Protein AF-A0A955NKZ8-F1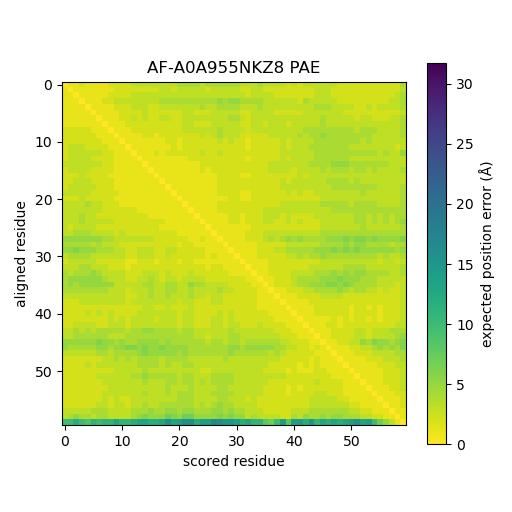 (afdb_monomer)

pLDDT: mean 96.68, std 2.47, range [82.31, 98.44]

Radius of gyration: 14.92 Å; Cα contacts (8 Å, |Δi|>4): 15; chains: 1; bounding box: 31×32×31 Å

Structure (mmCIF, N/CA/C/O backbone):
data_AF-A0A955NKZ8-F1
#
_entry.id   AF-A0A955NKZ8-F1
#
loop_
_atom_site.group_PDB
_atom_site.id
_atom_site.type_symbol
_atom_site.label_atom_id
_atom_site.label_alt_id
_atom_site.label_comp_id
_atom_site.label_asym_id
_atom_site.label_entity_id
_atom_site.label_seq_id
_atom_site.pdbx_PDB_ins_code
_atom_site.Cartn_x
_atom_site.Cartn_y
_atom_site.Cartn_z
_atom_site.occupancy
_atom_site.B_iso_or_equiv
_atom_site.auth_seq_id
_atom_site.auth_comp_id
_atom_site.auth_asym_id
_atom_site.auth_atom_id
_atom_site.pdbx_PDB_model_num
ATOM 1 N N . TYR A 1 1 ? -1.774 -7.552 7.134 1.00 95.25 1 TYR A N 1
ATOM 2 C CA . TYR A 1 1 ? -2.003 -8.995 7.304 1.00 95.25 1 TYR A CA 1
ATOM 3 C C . TYR A 1 1 ? -1.699 -9.710 6.001 1.00 95.25 1 TYR A C 1
ATOM 5 O O . TYR A 1 1 ? -1.919 -9.115 4.953 1.00 95.25 1 TYR A O 1
ATOM 13 N N . LEU A 1 2 ? -1.220 -10.948 6.066 1.00 98.12 2 LEU A N 1
ATOM 14 C CA . LEU A 1 2 ? -1.051 -11.850 4.924 1.00 98.12 2 LEU A CA 1
ATOM 15 C C . LEU A 1 2 ? -1.486 -13.244 5.378 1.00 98.12 2 LEU A C 1
ATOM 17 O O . LEU A 1 2 ? -1.041 -13.694 6.426 1.00 98.12 2 LEU A O 1
ATOM 21 N N . ASN A 1 3 ? -2.386 -13.896 4.638 1.00 98.00 3 ASN A N 1
ATOM 22 C CA . ASN A 1 3 ? -2.929 -15.219 4.991 1.00 98.00 3 ASN A CA 1
ATOM 23 C C . ASN A 1 3 ? -3.448 -15.341 6.442 1.00 98.00 3 ASN A C 1
ATOM 25 O O . ASN A 1 3 ? -3.336 -16.394 7.052 1.00 98.00 3 ASN A O 1
ATOM 29 N N . GLY A 1 4 ? -4.027 -14.267 6.990 1.00 97.94 4 GLY A N 1
ATOM 30 C CA . GLY A 1 4 ? -4.573 -14.239 8.354 1.00 97.94 4 GLY A CA 1
ATOM 31 C C . GLY A 1 4 ? -3.625 -13.704 9.431 1.00 97.94 4 GLY A C 1
ATOM 32 O O . GLY A 1 4 ? -4.102 -13.335 10.497 1.00 97.94 4 GLY A O 1
ATOM 33 N N . GLU A 1 5 ? -2.333 -13.535 9.140 1.00 98.44 5 GLU A N 1
ATOM 34 C CA . GLU A 1 5 ? -1.322 -13.165 10.143 1.00 98.44 5 GLU A CA 1
ATOM 35 C C . GLU A 1 5 ? -0.907 -11.690 10.074 1.00 98.44 5 GLU A C 1
ATOM 37 O O . GLU A 1 5 ? -0.779 -11.114 8.983 1.00 98.44 5 GLU A O 1
ATOM 42 N N . LEU A 1 6 ? -0.683 -11.053 11.232 1.00 98.06 6 LEU A N 1
ATOM 43 C CA . LEU A 1 6 ? -0.169 -9.681 11.308 1.00 98.06 6 LEU A CA 1
ATOM 44 C C . LEU A 1 6 ? 1.330 -9.673 10.979 1.00 98.06 6 LEU A C 1
ATOM 46 O O . LEU A 1 6 ? 2.139 -10.186 11.738 1.00 98.06 6 LEU A O 1
ATOM 50 N N . VAL A 1 7 ? 1.698 -9.045 9.860 1.00 98.31 7 VAL A N 1
ATOM 51 C CA . VAL A 1 7 ? 3.097 -9.009 9.392 1.00 98.31 7 VAL A CA 1
ATOM 52 C C . VAL A 1 7 ? 3.835 -7.754 9.869 1.00 98.31 7 VAL A C 1
ATOM 54 O O . VAL A 1 7 ? 4.995 -7.829 10.254 1.00 98.31 7 VAL A O 1
ATOM 57 N N . VAL A 1 8 ? 3.180 -6.588 9.833 1.00 97.31 8 VAL A N 1
ATOM 58 C CA . VAL A 1 8 ? 3.776 -5.291 10.192 1.00 97.31 8 VAL A CA 1
ATOM 59 C C . VAL A 1 8 ? 2.704 -4.373 10.776 1.00 97.31 8 VAL A C 1
ATOM 61 O O . VAL A 1 8 ? 1.567 -4.360 10.300 1.00 97.31 8 VAL A O 1
ATOM 64 N N . THR A 1 9 ? 3.101 -3.569 11.762 1.00 97.44 9 THR A N 1
ATOM 65 C CA . THR A 1 9 ? 2.375 -2.387 12.242 1.00 97.44 9 THR A CA 1
ATOM 66 C C . THR A 1 9 ? 3.331 -1.193 12.310 1.00 97.44 9 THR A C 1
ATOM 68 O O . THR A 1 9 ? 4.503 -1.366 12.649 1.00 97.44 9 THR A O 1
ATOM 71 N N . LYS A 1 10 ? 2.853 0.001 11.947 1.00 96.12 10 LYS A N 1
ATOM 72 C CA . LYS A 1 10 ? 3.590 1.272 12.005 1.00 96.12 10 LYS A CA 1
ATOM 73 C C . LYS A 1 10 ? 2.617 2.423 12.243 1.00 96.12 10 LYS A C 1
ATOM 75 O O . LYS A 1 10 ? 1.486 2.384 11.764 1.00 96.12 10 LYS A O 1
ATOM 80 N N . GLU A 1 11 ? 3.090 3.458 12.925 1.00 96.69 11 GLU A N 1
ATOM 81 C CA . GLU A 1 11 ? 2.357 4.707 13.119 1.00 96.69 11 GLU A CA 1
ATOM 82 C C . GLU A 1 11 ? 2.874 5.773 12.145 1.00 96.69 11 GLU A C 1
ATOM 84 O O . GLU A 1 11 ? 4.006 6.253 12.264 1.00 96.69 11 GLU A O 1
ATOM 89 N N . ILE A 1 12 ? 2.049 6.120 11.153 1.00 95.19 12 ILE A N 1
ATOM 90 C CA . ILE A 1 12 ? 2.378 7.149 10.161 1.00 95.19 12 ILE A CA 1
ATOM 91 C C . ILE A 1 12 ? 2.474 8.506 10.862 1.00 95.19 12 ILE A C 1
ATOM 93 O O . ILE A 1 12 ? 1.569 8.904 11.587 1.00 95.19 12 ILE A O 1
ATOM 97 N N . GLY A 1 13 ? 3.566 9.226 10.607 1.00 94.38 13 GLY A N 1
ATOM 98 C CA . GLY A 1 13 ? 3.828 10.551 11.177 1.00 94.38 13 GLY A CA 1
ATOM 99 C C . GLY A 1 13 ? 4.617 10.542 12.489 1.00 94.38 13 GLY A C 1
ATOM 100 O O . GLY A 1 13 ? 5.082 11.605 12.897 1.00 94.38 13 GLY A O 1
ATOM 101 N N . SER A 1 14 ? 4.836 9.371 13.101 1.00 97.00 14 SER A N 1
ATOM 102 C CA . SER A 1 14 ? 5.768 9.213 14.227 1.00 97.00 14 SER A CA 1
ATOM 103 C C . SER A 1 14 ? 7.201 9.613 13.843 1.00 97.00 14 S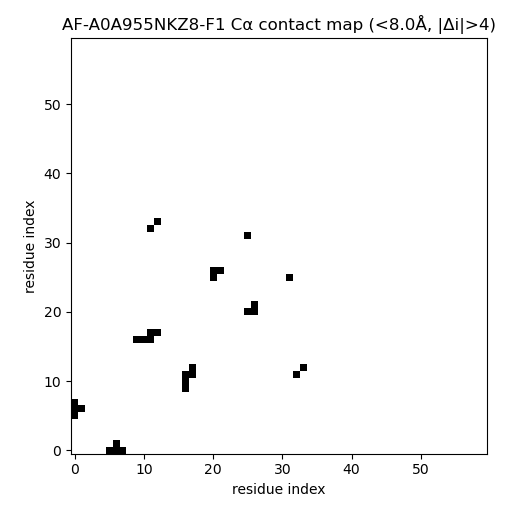ER A C 1
ATOM 105 O O . SER A 1 14 ? 7.564 9.637 1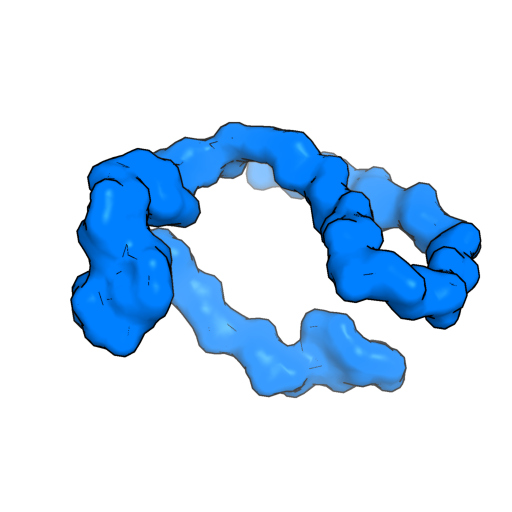2.664 1.00 97.00 14 SER A O 1
ATOM 107 N N . GLU A 1 15 ? 8.045 9.905 14.835 1.00 97.88 15 GLU A N 1
ATOM 108 C CA . GLU A 1 15 ? 9.460 10.228 14.600 1.00 97.88 15 GLU A CA 1
ATOM 109 C C . GLU A 1 15 ? 10.184 9.099 13.849 1.00 97.88 15 GLU A C 1
ATOM 111 O O . GLU A 1 15 ? 10.871 9.346 12.856 1.00 97.88 15 GLU A O 1
ATOM 116 N N . GLU A 1 16 ? 9.953 7.848 14.258 1.00 97.69 16 GLU A N 1
ATOM 117 C CA . GLU A 1 16 ? 10.520 6.670 13.601 1.00 97.69 16 GLU A CA 1
ATOM 118 C C . GLU A 1 16 ? 10.101 6.588 12.124 1.00 97.69 16 GLU A C 1
ATOM 120 O O . GLU A 1 16 ? 10.942 6.382 11.245 1.00 97.69 16 GLU A O 1
ATOM 125 N N . TRP A 1 17 ? 8.812 6.800 11.832 1.00 97.19 17 TRP A N 1
ATOM 126 C CA . TRP A 1 17 ? 8.293 6.810 10.464 1.00 97.19 17 TRP A CA 1
ATOM 127 C C . TRP A 1 17 ? 8.933 7.913 9.620 1.00 97.19 17 TRP A C 1
ATOM 129 O O . TRP A 1 17 ? 9.383 7.663 8.501 1.00 97.19 17 TRP A O 1
ATOM 139 N N . ASN A 1 18 ? 9.003 9.134 10.151 1.00 96.25 18 ASN A N 1
ATOM 140 C CA . ASN A 1 18 ? 9.562 10.271 9.424 1.00 96.25 18 ASN A CA 1
ATOM 141 C C . ASN A 1 18 ? 11.042 10.035 9.091 1.00 96.25 18 ASN A C 1
ATOM 143 O O . ASN A 1 18 ? 11.457 10.281 7.956 1.00 96.25 18 ASN A O 1
ATOM 147 N N . ASN A 1 19 ? 11.809 9.466 10.026 1.00 97.88 19 ASN A N 1
ATOM 148 C CA . ASN A 1 19 ? 13.198 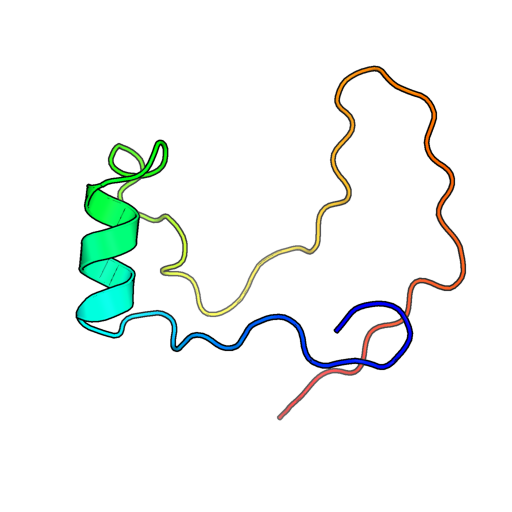9.071 9.795 1.00 97.88 19 ASN A CA 1
ATOM 149 C C . ASN A 1 19 ? 13.316 7.986 8.712 1.00 97.88 19 ASN A C 1
ATOM 151 O O . ASN A 1 19 ? 14.189 8.073 7.846 1.00 97.88 19 ASN A O 1
ATOM 155 N N . GLN A 1 20 ? 12.424 6.991 8.693 1.00 97.38 20 GLN A N 1
ATOM 156 C CA . GLN A 1 20 ? 12.392 5.977 7.628 1.00 97.38 20 GLN A CA 1
ATOM 157 C C . GLN A 1 20 ? 12.081 6.588 6.257 1.00 97.38 20 GLN A C 1
ATOM 159 O O . GLN A 1 20 ? 12.732 6.238 5.273 1.00 97.38 20 GLN A O 1
ATOM 164 N N . VAL A 1 21 ? 11.138 7.534 6.179 1.00 97.69 21 VAL A N 1
ATOM 165 C CA . VAL A 1 21 ? 10.802 8.221 4.921 1.00 97.69 21 VAL A CA 1
ATOM 166 C C . VAL A 1 21 ? 12.001 9.005 4.382 1.00 97.69 21 VAL A C 1
ATOM 168 O O . VAL A 1 21 ? 12.295 8.883 3.189 1.00 97.69 21 VAL A O 1
ATOM 171 N N . GLN A 1 22 ? 12.723 9.739 5.238 1.00 97.31 22 GLN A N 1
ATOM 172 C CA . GLN A 1 22 ? 13.936 10.476 4.845 1.00 97.31 22 GLN A CA 1
ATOM 173 C C . GLN A 1 22 ? 15.036 9.555 4.300 1.00 97.31 22 GLN A C 1
ATOM 175 O O . GLN A 1 22 ? 15.737 9.920 3.366 1.00 97.31 22 GLN A O 1
ATOM 180 N N . ASN A 1 23 ? 15.143 8.330 4.818 1.00 98.06 23 ASN A N 1
ATOM 181 C CA . ASN A 1 23 ? 16.126 7.342 4.365 1.00 98.06 23 ASN A CA 1
ATOM 182 C C . ASN A 1 23 ? 15.613 6.429 3.233 1.00 98.06 23 ASN A C 1
ATOM 184 O O . ASN A 1 23 ? 16.235 5.417 2.913 1.00 98.06 23 ASN A O 1
ATOM 188 N N . SER A 1 24 ? 14.475 6.757 2.615 1.00 98.06 24 SER A N 1
ATOM 189 C CA . SER A 1 24 ? 13.856 5.944 1.564 1.00 98.06 24 SER A CA 1
ATOM 190 C C . SER A 1 24 ? 13.927 6.608 0.187 1.00 98.06 24 SER A C 1
ATOM 192 O O . SER A 1 24 ? 14.192 7.803 0.042 1.00 98.06 24 SER A O 1
ATOM 194 N N . LYS A 1 25 ? 13.552 5.858 -0.858 1.00 97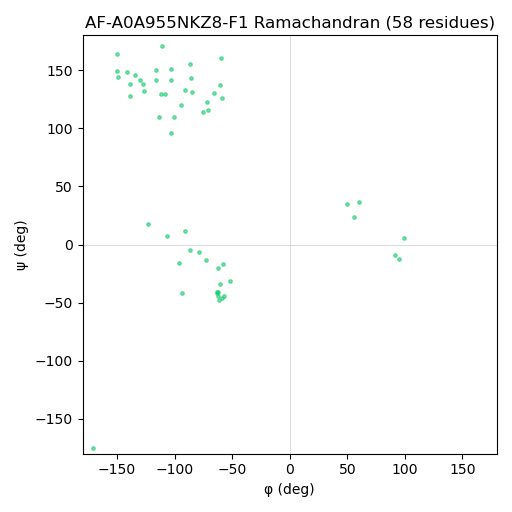.94 25 LYS A N 1
ATOM 195 C CA . LYS A 1 25 ? 13.344 6.418 -2.206 1.00 97.94 25 LYS A CA 1
ATOM 196 C C . LYS A 1 25 ? 12.292 7.537 -2.252 1.00 97.94 25 LYS A C 1
ATOM 198 O O . LYS A 1 25 ? 12.237 8.280 -3.231 1.00 97.94 25 LYS A O 1
ATOM 203 N N . PHE A 1 26 ? 11.457 7.660 -1.216 1.00 98.00 26 PHE A N 1
ATOM 204 C CA . PHE A 1 26 ? 10.381 8.643 -1.151 1.00 98.00 26 PHE A CA 1
ATOM 205 C C . PHE A 1 26 ? 10.811 10.008 -0.594 1.00 98.00 26 PHE A C 1
ATOM 207 O O . PHE A 1 26 ? 10.018 10.943 -0.651 1.00 98.00 26 PHE A O 1
ATOM 214 N N . GLN A 1 27 ? 12.059 10.165 -0.133 1.00 97.69 27 GLN A N 1
ATOM 215 C CA . GLN A 1 27 ? 12.560 11.402 0.492 1.00 97.69 27 GLN A CA 1
ATOM 216 C C . GLN A 1 27 ? 12.327 12.678 -0.340 1.00 97.69 27 GLN A C 1
ATOM 218 O O . GLN A 1 27 ? 12.105 13.755 0.205 1.00 97.69 27 GLN A O 1
ATOM 223 N N . LYS A 1 28 ? 12.337 12.561 -1.676 1.00 97.88 28 LYS A N 1
ATOM 224 C CA . LYS A 1 28 ? 12.178 13.696 -2.600 1.00 97.88 28 LYS A CA 1
ATOM 225 C C . LYS A 1 28 ? 10.723 14.145 -2.775 1.00 97.88 28 LYS A C 1
ATOM 227 O O . LYS A 1 28 ? 10.480 15.141 -3.447 1.00 97.88 28 LYS A O 1
ATOM 232 N N . TRP A 1 29 ? 9.760 13.418 -2.210 1.00 97.19 29 TRP A N 1
ATOM 233 C CA . TRP A 1 29 ? 8.333 13.674 -2.381 1.00 97.19 29 TRP A CA 1
ATOM 234 C C . TRP A 1 29 ? 7.774 14.347 -1.122 1.00 97.19 29 TRP A C 1
ATOM 236 O O . TRP A 1 29 ? 7.395 13.657 -0.173 1.00 97.19 29 TRP A O 1
ATOM 246 N N . PRO A 1 30 ? 7.671 15.689 -1.089 1.00 93.50 30 PRO A N 1
ATOM 247 C CA . PRO A 1 30 ? 7.378 16.434 0.138 1.00 93.50 30 PRO A CA 1
ATOM 248 C C . PRO A 1 30 ? 6.014 16.105 0.758 1.00 93.50 30 PRO A C 1
ATOM 250 O O . PRO A 1 30 ? 5.827 16.332 1.952 1.00 93.50 30 PRO A O 1
ATOM 253 N N . ASN A 1 31 ? 5.083 15.550 -0.023 1.00 94.75 31 ASN A N 1
ATOM 254 C CA . ASN A 1 31 ? 3.727 15.198 0.409 1.00 94.75 31 ASN A CA 1
ATOM 255 C C . ASN A 1 31 ? 3.507 13.685 0.586 1.00 94.75 31 ASN A C 1
ATOM 257 O O . ASN A 1 31 ? 2.373 13.253 0.804 1.00 94.75 31 ASN A O 1
ATOM 261 N N . PHE A 1 32 ? 4.562 12.869 0.494 1.00 97.12 32 PHE A N 1
ATOM 262 C CA . PHE A 1 32 ? 4.444 11.422 0.657 1.00 97.12 32 PHE A CA 1
ATOM 263 C C . PHE A 1 32 ? 3.870 11.063 2.034 1.00 97.12 32 PHE A C 1
ATOM 265 O O . PHE A 1 32 ? 4.385 11.502 3.059 1.00 97.12 32 PHE A O 1
ATOM 272 N N . ALA A 1 33 ? 2.798 10.264 2.037 1.00 95.00 33 ALA A N 1
ATOM 273 C CA . ALA A 1 33 ? 2.114 9.765 3.233 1.00 95.00 33 ALA A CA 1
ATOM 274 C C . ALA A 1 33 ? 1.627 10.841 4.232 1.00 95.00 33 ALA A C 1
ATOM 276 O O . ALA A 1 33 ? 1.424 10.535 5.403 1.00 95.00 33 ALA A O 1
ATOM 277 N N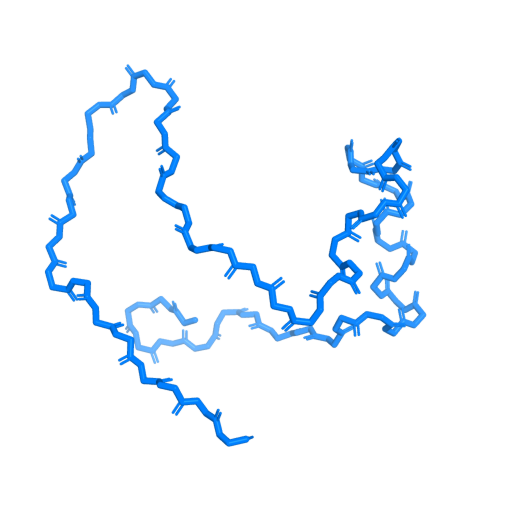 . LYS A 1 34 ? 1.409 12.089 3.784 1.00 94.31 34 LYS A N 1
ATOM 278 C CA . LYS A 1 34 ? 0.897 13.183 4.639 1.00 94.31 34 LYS A CA 1
ATOM 279 C C . LYS A 1 34 ? -0.614 13.402 4.552 1.00 94.31 34 LYS A C 1
ATOM 281 O O . LYS A 1 34 ? -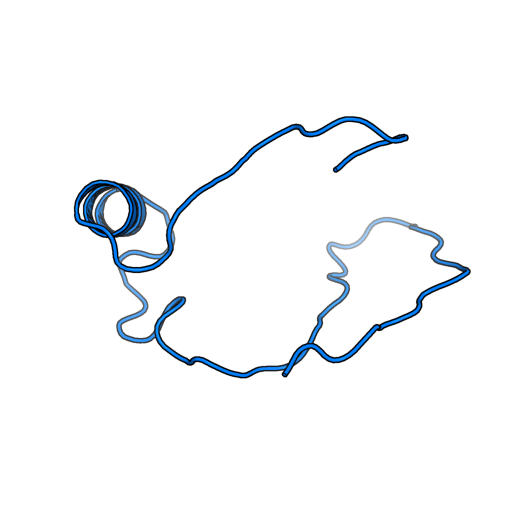1.184 14.079 5.401 1.00 94.31 34 LYS A O 1
ATOM 286 N N . MET A 1 35 ? -1.267 12.861 3.524 1.00 93.75 35 MET A N 1
ATOM 287 C CA . MET A 1 35 ? -2.707 13.029 3.334 1.00 93.75 35 MET A CA 1
ATOM 288 C C . MET A 1 35 ? -3.491 11.980 4.134 1.00 93.75 35 MET A C 1
ATOM 290 O O . MET A 1 35 ? -3.209 10.791 3.991 1.00 93.75 35 MET A O 1
ATOM 294 N N . PRO A 1 36 ? -4.523 12.373 4.906 1.00 90.69 36 PRO A N 1
ATOM 295 C CA . PRO A 1 36 ? -5.324 11.431 5.694 1.00 90.69 36 PRO A CA 1
ATOM 296 C C . PRO A 1 36 ? -6.262 10.571 4.833 1.00 90.69 36 PRO A C 1
ATOM 298 O O . PRO A 1 36 ? -6.853 9.612 5.323 1.00 90.69 36 PRO A O 1
ATOM 301 N N . LYS A 1 37 ? -6.451 10.937 3.557 1.00 93.88 37 LYS A N 1
ATOM 302 C CA . LYS A 1 37 ? -7.319 10.250 2.596 1.00 93.88 37 LYS A CA 1
ATOM 303 C C . LYS A 1 37 ? -6.665 10.237 1.218 1.00 93.88 37 LYS A C 1
ATOM 305 O O . LYS A 1 37 ? -5.962 11.176 0.850 1.00 93.88 37 LYS A O 1
ATOM 310 N N . GLY A 1 38 ? -6.942 9.188 0.453 1.00 95.06 38 GLY A N 1
ATOM 311 C CA . GLY A 1 38 ? -6.451 9.000 -0.907 1.00 95.06 38 GLY A CA 1
ATOM 312 C C . GLY A 1 38 ? -7.127 7.808 -1.579 1.00 95.06 38 GLY A C 1
ATOM 313 O O . GLY A 1 38 ? -8.042 7.203 -1.017 1.00 95.06 38 GLY A O 1
ATOM 314 N N . HIS A 1 39 ? -6.677 7.477 -2.785 1.00 97.12 39 HIS A N 1
ATOM 315 C CA . HIS A 1 39 ? -7.168 6.320 -3.533 1.00 97.12 39 HIS A CA 1
ATOM 316 C C . HIS A 1 39 ? -6.406 5.040 -3.163 1.00 97.12 39 HIS A C 1
ATOM 318 O O . HIS A 1 39 ? -5.247 5.089 -2.754 1.00 97.12 39 HIS A O 1
ATOM 324 N N . ILE A 1 40 ? -7.054 3.890 -3.354 1.00 97.62 40 ILE A N 1
ATOM 325 C CA . ILE A 1 40 ? -6.402 2.575 -3.341 1.00 97.62 40 ILE A CA 1
ATOM 326 C C . ILE A 1 40 ? -5.990 2.251 -4.776 1.00 97.62 40 ILE A C 1
ATOM 328 O O . ILE A 1 40 ? -6.794 2.412 -5.694 1.00 97.62 40 ILE A O 1
ATOM 332 N N . VAL A 1 41 ? -4.751 1.797 -4.961 1.00 97.62 41 VAL A N 1
ATOM 333 C CA . VAL A 1 41 ? -4.176 1.509 -6.280 1.00 97.62 41 VAL A CA 1
ATOM 334 C C . VAL A 1 41 ? -3.636 0.083 -6.307 1.00 97.62 41 VAL A C 1
ATOM 336 O O . VAL A 1 41 ? -2.904 -0.320 -5.404 1.00 97.62 41 VAL A O 1
ATOM 339 N N . LEU A 1 42 ? -3.978 -0.657 -7.362 1.00 98.00 42 LEU A N 1
ATOM 340 C CA . LEU A 1 42 ? -3.286 -1.878 -7.768 1.00 98.00 42 LEU A CA 1
ATOM 341 C C . LEU A 1 42 ? -2.259 -1.471 -8.822 1.00 98.00 42 LEU A C 1
ATOM 343 O O . LEU A 1 42 ? -2.626 -0.850 -9.817 1.00 98.00 42 LEU A O 1
ATOM 347 N N . GLN A 1 43 ? -0.982 -1.730 -8.559 1.00 97.81 43 GLN A N 1
ATOM 348 C CA . GLN A 1 43 ? 0.083 -1.360 -9.488 1.00 97.81 43 GLN A CA 1
ATOM 349 C C . GLN A 1 43 ? 0.273 -2.454 -10.533 1.00 97.81 43 GLN A C 1
ATOM 351 O O . GLN A 1 43 ? 0.212 -3.636 -10.204 1.00 97.81 43 GLN A O 1
ATOM 356 N N . ASP A 1 44 ? 0.557 -2.024 -11.754 1.00 97.69 44 ASP A N 1
ATOM 357 C CA . ASP A 1 44 ? 1.062 -2.854 -12.837 1.00 97.69 44 ASP A CA 1
ATOM 358 C C . ASP A 1 44 ? 2.535 -2.483 -13.068 1.00 97.69 44 ASP A C 1
ATOM 360 O O . ASP A 1 44 ? 2.874 -1.300 -13.157 1.00 97.69 44 ASP A O 1
ATOM 364 N N . HIS A 1 45 ? 3.400 -3.496 -13.098 1.00 97.38 45 HIS A N 1
ATOM 365 C CA . HIS A 1 45 ? 4.835 -3.372 -13.385 1.00 97.38 45 HIS A CA 1
ATOM 366 C C . HIS A 1 45 ? 5.271 -4.248 -14.572 1.00 97.38 45 HIS A C 1
ATOM 368 O O . HIS A 1 45 ? 6.465 -4.467 -14.752 1.00 97.38 45 HIS A O 1
ATOM 374 N N . GLY A 1 46 ? 4.328 -4.699 -15.405 1.00 98.00 46 GLY A N 1
ATOM 375 C CA . GLY A 1 46 ? 4.601 -5.430 -16.647 1.00 98.00 46 GLY A CA 1
ATOM 376 C C . GLY A 1 46 ? 4.475 -6.953 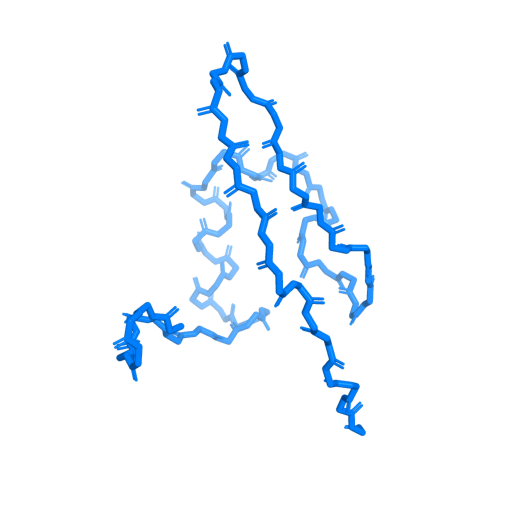-16.558 1.00 98.00 46 GLY A C 1
ATOM 377 O O . GLY A 1 46 ? 4.771 -7.623 -17.544 1.00 98.00 46 GLY A O 1
ATOM 378 N N . ASP A 1 47 ? 4.019 -7.486 -15.423 1.00 98.19 47 ASP A N 1
ATOM 379 C CA . ASP A 1 47 ? 3.829 -8.920 -15.188 1.00 98.19 47 ASP A CA 1
ATOM 380 C C . ASP A 1 47 ? 2.350 -9.265 -14.957 1.00 98.19 47 ASP A C 1
ATOM 382 O O . ASP A 1 47 ? 1.591 -8.481 -14.378 1.00 98.19 47 ASP A O 1
ATOM 386 N N . ASP A 1 48 ? 1.949 -10.480 -15.340 1.00 98.06 48 ASP A N 1
ATOM 387 C CA . ASP A 1 48 ? 0.572 -10.948 -15.173 1.00 98.06 48 ASP A CA 1
ATOM 388 C C . ASP A 1 48 ? 0.231 -11.245 -13.701 1.00 98.06 48 ASP A C 1
ATOM 390 O O . ASP A 1 48 ? 0.839 -12.098 -13.045 1.00 98.06 48 ASP A O 1
ATOM 394 N N . VAL A 1 49 ? -0.809 -10.576 -13.189 1.00 97.94 49 VAL A N 1
ATOM 395 C CA . VAL A 1 49 ? -1.338 -10.767 -11.829 1.00 97.94 49 VAL A CA 1
ATOM 396 C C . VAL A 1 49 ? -2.870 -10.746 -11.841 1.00 97.94 49 VAL A C 1
ATOM 398 O O . VAL A 1 49 ? -3.494 -9.900 -12.478 1.00 97.94 49 VAL A O 1
ATOM 401 N N . TRP A 1 50 ? -3.502 -11.647 -11.079 1.00 98.12 50 TRP A N 1
ATOM 402 C CA . TRP A 1 50 ? -4.962 -11.750 -10.979 1.00 98.12 50 TRP A CA 1
ATOM 403 C C . TRP A 1 50 ? -5.470 -11.341 -9.599 1.00 98.12 50 TRP A C 1
ATOM 405 O O . TRP A 1 50 ? -5.048 -11.876 -8.573 1.00 98.12 50 TRP A O 1
ATOM 415 N N . PHE A 1 51 ? -6.463 -10.451 -9.578 1.00 98.12 51 PHE A N 1
ATOM 416 C CA . PHE A 1 51 ? -7.129 -9.991 -8.361 1.00 98.12 51 PHE A CA 1
ATOM 417 C C . PHE A 1 51 ? -8.605 -10.391 -8.372 1.00 98.12 51 PHE A C 1
ATOM 419 O O . PHE A 1 51 ? -9.285 -10.312 -9.392 1.00 98.12 51 PHE A O 1
ATOM 426 N N . ARG A 1 52 ? -9.132 -10.788 -7.213 1.00 98.38 52 ARG A N 1
ATOM 427 C CA . ARG A 1 52 ? -10.570 -11.007 -6.997 1.00 98.38 52 ARG A CA 1
ATOM 428 C C . ARG A 1 52 ? -10.935 -10.730 -5.545 1.00 98.38 52 ARG A C 1
ATOM 430 O O . ARG A 1 52 ? -10.061 -10.707 -4.685 1.00 98.38 52 ARG A O 1
ATOM 437 N N . ASN A 1 53 ? -12.230 -10.572 -5.265 1.00 98.38 53 ASN A N 1
ATOM 438 C CA . ASN A 1 53 ? -12.763 -10.349 -3.913 1.00 98.38 53 ASN A CA 1
ATOM 439 C C . ASN A 1 53 ? -12.228 -9.084 -3.210 1.00 98.38 53 ASN A C 1
ATOM 441 O O . ASN A 1 53 ? -12.055 -9.080 -1.992 1.00 98.38 53 ASN A O 1
ATOM 445 N N . LEU A 1 54 ? -12.005 -8.000 -3.959 1.00 97.94 54 LEU A N 1
ATOM 446 C CA . LEU A 1 54 ? -11.619 -6.700 -3.404 1.00 97.94 54 LEU A CA 1
ATOM 447 C C . LEU A 1 54 ? -12.816 -6.077 -2.671 1.00 97.94 54 LEU A C 1
ATOM 449 O O . LEU A 1 54 ? -13.851 -5.800 -3.274 1.00 97.94 54 LEU A O 1
ATOM 453 N N . LYS A 1 55 ? -12.692 -5.890 -1.357 1.00 97.62 55 LYS A N 1
ATOM 454 C CA . LYS A 1 55 ? -13.744 -5.348 -0.487 1.00 97.62 55 LYS A CA 1
ATOM 455 C C . LYS A 1 55 ? -13.141 -4.297 0.435 1.00 97.62 55 LYS A C 1
ATOM 457 O O . LYS A 1 55 ? -12.006 -4.447 0.878 1.00 97.62 55 LYS A O 1
ATOM 462 N N . ILE A 1 56 ? -13.913 -3.263 0.757 1.00 97.38 56 ILE A N 1
ATOM 463 C CA . ILE A 1 56 ? -13.500 -2.191 1.666 1.00 97.38 56 ILE A CA 1
ATOM 464 C C . ILE A 1 56 ? -14.538 -2.009 2.772 1.00 97.38 56 ILE A C 1
ATOM 466 O O . ILE A 1 56 ? -15.741 -2.031 2.519 1.00 97.38 56 ILE A O 1
ATOM 470 N N . LYS A 1 57 ? -14.065 -1.820 4.006 1.00 97.19 57 LYS A N 1
ATOM 471 C CA . LYS A 1 57 ? -14.883 -1.402 5.145 1.00 97.19 57 LYS A CA 1
ATOM 472 C C . LYS A 1 57 ? -14.436 -0.001 5.564 1.00 97.19 57 LYS A C 1
ATOM 474 O O . LYS A 1 57 ? -13.331 0.124 6.089 1.00 97.19 57 LYS A O 1
ATOM 479 N N . PRO A 1 58 ? -15.252 1.042 5.349 1.00 96.38 58 PRO A N 1
ATOM 480 C CA . PRO A 1 58 ? -14.968 2.364 5.889 1.00 96.38 58 PRO A CA 1
ATOM 481 C C . PRO A 1 58 ? -14.907 2.317 7.419 1.00 96.38 58 PRO A C 1
ATOM 483 O O . PRO A 1 58 ? -15.736 1.663 8.060 1.00 96.38 58 PRO A O 1
ATOM 486 N N . LEU A 1 59 ? -13.924 3.002 7.995 1.00 92.94 59 LEU A N 1
ATOM 487 C CA . LEU A 1 59 ? -13.797 3.197 9.438 1.00 92.94 59 LEU A CA 1
ATOM 488 C C . LEU A 1 59 ? -14.242 4.624 9.785 1.00 92.94 59 LEU A C 1
ATOM 490 O O . LEU A 1 59 ? -14.187 5.507 8.927 1.00 92.94 59 LEU A O 1
ATOM 494 N N . LYS A 1 60 ? -14.766 4.801 11.001 1.00 82.31 60 LYS A N 1
ATOM 495 C CA . LYS A 1 60 ? -15.253 6.093 11.500 1.00 82.31 60 LYS A CA 1
ATOM 496 C C . LYS A 1 60 ? -14.097 6.988 11.916 1.00 82.31 60 LYS A C 1
ATOM 498 O O . LYS A 1 60 ? -13.129 6.430 12.476 1.00 82.31 60 LYS A O 1
#

Foldseek 3Di:
DPPPDDDDDDDQPDPVNVVVCCVDPNVVPPCPSVDPDDDDDDDDPPDDDDDDDDDDDDDD

Mean predicted aligned error: 2.74 Å

Solvent-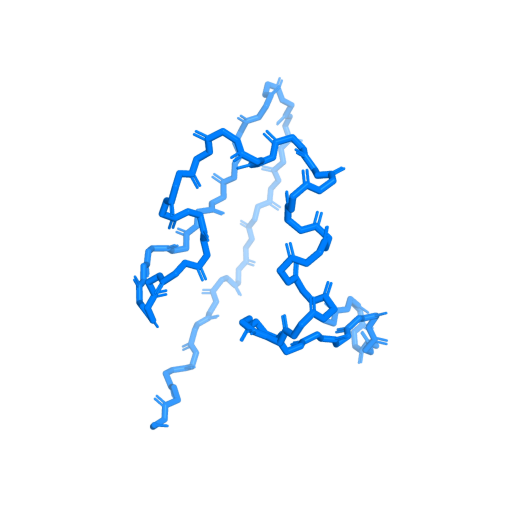accessible surface area (backbone atoms only — not comparable to full-atom values): 4557 Å² total; per-residue (Å²): 104,58,100,88,40,87,77,79,87,82,61,86,81,37,70,72,43,49,55,51,41,62,76,39,97,53,48,86,44,92,66,68,89,68,64,97,69,82,85,90,81,88,86,83,88,90,69,96,79,89,86,77,90,86,80,84,78,91,79,135

Sequence (60 aa):
YLNGELVVTKEIGSEEWNNQVQNSKFQKWPNFAKMPKGHIVLQDHGDDVWFRNLKIKPLK

Secondary structure (DSSP, 8-state):
-BTTB------TTSHHHHHHHHTSTTTT-TTTT--S---------SS-------------